Protein AF-A0A1J5K7A7-F1 (afdb_monomer)

Foldseek 3Di:
DDDDDDDDPPVVPPDPPQVFWKWWAAKAKAAEDEDCVPPPPDALVQKWKKKKKFDPDDQDQAWAKDDPNDGDDDCNVGMDIDTWDADRRRMTMDHIRGITTDRDDDMWIWMKIWRPPCDDPVRDTFIDIGTADITPDDPVSSVVSSVCRNYPYDYRPD

Secondary structure (DSSP, 8-state):
---SS-SSSSSSSSS-----EEEEE--EEEEEEEE-TT-TT--GGG-EEEEEEEE-S---S----EETTEE----TTSEEEEEEPBPTTSEEEEPPEEEEEESSS-EEEEEEEEEEEEE-TTSPEEEEEEEE--BS--HHHHHHHHHHHHEEEEETT-

Radius of gyration: 21.25 Å; Cα contacts (8 Å, |Δi|>4): 308; chains: 1; bounding box: 40×32×81 Å

Mean predicted aligned error: 12.02 Å

Sequence (158 aa):
MKKLITVTLILLSTNSFALLSQASFPETTGQINLITEGREGLEIDNLRMTYLVSCIGHKTASLSGYDHGMTLTNCADDNVEYDIGIRENGEFDLPSIKEFSLEGAEFRCYLSVEAPGFRNSRGFDIAEYITIPCDGATREEIDTALDDLENLEIDFSK

Structure (mmCIF, N/CA/C/O backbone):
data_AF-A0A1J5K7A7-F1
#
_entry.id   AF-A0A1J5K7A7-F1
#
loop_
_atom_site.group_PDB
_atom_site.id
_atom_site.type_symbol
_atom_site.label_atom_id
_atom_site.label_alt_id
_atom_site.label_comp_id
_atom_site.label_asym_id
_atom_site.label_entity_id
_atom_site.label_seq_id
_atom_site.pdbx_PDB_ins_code
_atom_site.Cartn_x
_atom_site.Cartn_y
_atom_site.Cartn_z
_atom_site.occupancy
_atom_site.B_iso_or_equiv
_atom_site.auth_seq_id
_atom_site.auth_comp_id
_atom_site.auth_asym_id
_atom_site.auth_atom_id
_atom_site.pdbx_PDB_model_num
ATOM 1 N N . MET A 1 1 ? 22.753 -12.965 -63.242 1.00 37.38 1 MET A N 1
ATOM 2 C CA . MET A 1 1 ? 23.370 -12.694 -61.921 1.00 37.38 1 MET A CA 1
ATOM 3 C C . MET A 1 1 ? 23.030 -11.257 -61.565 1.00 37.38 1 MET A C 1
ATOM 5 O O . MET A 1 1 ? 23.399 -10.378 -62.319 1.00 37.38 1 MET A O 1
ATOM 9 N N . LYS A 1 2 ? 22.021 -11.065 -60.710 1.00 43.94 2 LYS A N 1
ATOM 10 C CA . LYS A 1 2 ? 22.137 -10.735 -59.275 1.00 43.94 2 LYS A CA 1
ATOM 11 C C . LYS A 1 2 ? 22.538 -9.272 -59.041 1.00 43.94 2 LYS A C 1
ATOM 13 O O . LYS A 1 2 ? 23.540 -8.827 -59.579 1.00 43.94 2 LYS A O 1
ATOM 18 N N . LYS A 1 3 ? 21.819 -8.660 -58.091 1.00 44.25 3 LYS A N 1
ATOM 19 C CA . LYS A 1 3 ? 22.080 -7.393 -57.387 1.00 44.25 3 LYS A CA 1
ATOM 20 C C . LYS A 1 3 ? 21.478 -6.147 -58.030 1.00 44.25 3 LYS A C 1
ATOM 22 O O . LYS A 1 3 ? 22.203 -5.412 -58.677 1.00 44.25 3 LYS A O 1
ATOM 27 N N . LEU A 1 4 ? 20.192 -5.880 -57.781 1.00 45.47 4 LEU A N 1
ATOM 28 C CA . LEU A 1 4 ? 19.701 -4.494 -57.671 1.00 45.47 4 LEU A CA 1
ATOM 29 C C . LEU A 1 4 ? 18.266 -4.390 -57.124 1.00 45.47 4 LEU A C 1
ATOM 31 O O . LEU A 1 4 ? 17.466 -3.634 -57.642 1.00 45.47 4 LEU A O 1
ATOM 35 N N . ILE A 1 5 ? 17.918 -5.134 -56.069 1.00 53.56 5 ILE A N 1
ATOM 36 C CA . ILE A 1 5 ? 16.719 -4.826 -55.263 1.00 53.56 5 ILE A CA 1
ATOM 37 C C . ILE A 1 5 ? 17.004 -5.228 -53.816 1.00 53.56 5 ILE A C 1
ATOM 39 O O . ILE A 1 5 ? 16.540 -6.265 -53.351 1.00 53.56 5 ILE A O 1
ATOM 43 N N . THR A 1 6 ? 17.868 -4.495 -53.112 1.00 48.72 6 THR A N 1
ATOM 44 C CA . THR A 1 6 ? 18.036 -4.714 -51.660 1.00 48.72 6 THR A CA 1
ATOM 45 C C . THR A 1 6 ? 18.633 -3.505 -50.943 1.00 48.72 6 THR A C 1
ATOM 47 O O . THR A 1 6 ? 19.546 -3.652 -50.145 1.00 48.72 6 THR A O 1
ATOM 50 N N . VAL A 1 7 ? 18.172 -2.285 -51.226 1.00 49.66 7 VAL A N 1
ATOM 51 C CA . VAL A 1 7 ? 18.552 -1.122 -50.398 1.00 49.66 7 VAL A CA 1
ATOM 52 C C . VAL A 1 7 ? 17.372 -0.160 -50.271 1.00 49.66 7 VAL A C 1
ATOM 54 O O . VAL A 1 7 ? 17.447 1.001 -50.653 1.00 49.66 7 VAL A O 1
ATOM 57 N N . THR A 1 8 ? 16.222 -0.649 -49.809 1.00 46.19 8 THR A N 1
ATOM 58 C CA . THR A 1 8 ? 15.107 0.235 -49.403 1.00 46.19 8 THR A CA 1
ATOM 59 C C . THR A 1 8 ? 14.198 -0.447 -48.378 1.00 46.19 8 THR A C 1
ATOM 61 O O . THR A 1 8 ? 12.981 -0.390 -48.470 1.00 46.19 8 THR A O 1
ATOM 64 N N . LEU A 1 9 ? 14.792 -1.168 -47.421 1.00 40.81 9 LEU A N 1
ATOM 65 C CA . LEU A 1 9 ? 14.039 -1.870 -46.370 1.00 40.81 9 LEU A CA 1
ATOM 66 C C . LEU A 1 9 ? 14.813 -1.976 -45.044 1.00 40.81 9 LEU A C 1
ATOM 68 O O . LEU A 1 9 ? 14.582 -2.887 -44.264 1.00 40.81 9 LEU A O 1
ATOM 72 N N . ILE A 1 10 ? 15.750 -1.053 -44.794 1.00 47.00 10 ILE A N 1
ATOM 73 C CA . ILE A 1 10 ? 16.525 -0.993 -43.532 1.00 47.00 10 ILE A CA 1
ATOM 74 C C . ILE A 1 10 ? 16.265 0.320 -42.763 1.00 47.00 10 ILE A C 1
ATOM 76 O O . ILE A 1 10 ? 16.753 0.508 -41.660 1.00 47.00 10 ILE A O 1
ATOM 80 N N . LEU A 1 11 ? 15.427 1.220 -43.287 1.00 38.78 11 LEU A N 1
ATOM 81 C CA . LEU A 1 11 ? 15.104 2.499 -42.631 1.00 38.78 11 LEU A CA 1
ATOM 82 C C . LEU A 1 11 ? 13.698 2.554 -42.013 1.00 38.78 11 LEU A C 1
ATOM 84 O O . LEU A 1 11 ? 13.244 3.624 -41.631 1.00 38.78 11 LEU A O 1
ATOM 88 N N . LEU A 1 12 ? 13.022 1.408 -41.880 1.00 39.09 12 LEU A N 1
ATOM 89 C CA . LEU A 1 12 ? 11.760 1.292 -41.131 1.00 39.09 12 LEU A CA 1
ATOM 90 C C . LEU A 1 12 ? 11.912 0.571 -39.782 1.00 39.09 12 LEU A C 1
ATOM 92 O O . LEU A 1 12 ? 10.934 0.442 -39.059 1.00 39.09 12 LEU A O 1
ATOM 96 N N . SER A 1 13 ? 13.115 0.117 -39.418 1.00 38.66 13 SER A N 1
ATOM 97 C CA . SER A 1 13 ? 13.352 -0.608 -38.159 1.00 38.66 13 SER A CA 1
ATOM 98 C C . SER A 1 13 ? 14.027 0.230 -37.071 1.00 38.66 13 SER A C 1
ATOM 100 O O . SER A 1 13 ? 14.386 -0.298 -36.025 1.00 38.66 13 SER A O 1
ATOM 102 N N . THR A 1 14 ? 14.229 1.525 -37.295 1.00 41.72 14 THR A N 1
ATOM 103 C CA . THR A 1 14 ? 14.852 2.422 -36.318 1.00 41.72 14 THR A CA 1
ATOM 104 C C . THR A 1 14 ? 13.863 3.522 -35.980 1.00 41.72 14 THR A C 1
ATOM 106 O O . THR A 1 14 ? 13.716 4.436 -36.786 1.00 41.72 14 THR A O 1
ATOM 109 N N . ASN A 1 15 ? 13.144 3.367 -34.860 1.00 38.28 15 ASN A N 1
ATOM 110 C CA . ASN A 1 15 ? 12.631 4.429 -33.963 1.00 38.28 15 ASN A CA 1
ATOM 111 C C . ASN A 1 15 ? 11.443 3.992 -33.080 1.00 38.28 15 ASN A C 1
ATOM 113 O O . ASN A 1 15 ? 10.919 4.817 -32.343 1.00 38.28 15 ASN A O 1
ATOM 117 N N . SER A 1 16 ? 11.040 2.718 -33.082 1.00 35.78 16 SER A N 1
ATOM 118 C CA . SER A 1 16 ? 9.999 2.222 -32.158 1.00 35.78 16 SER A CA 1
ATOM 119 C C . SER A 1 16 ? 10.558 1.454 -30.958 1.00 35.78 16 SER A C 1
ATOM 121 O O . SER A 1 16 ? 9.853 0.650 -30.365 1.00 35.78 16 SER A O 1
ATOM 123 N N . PHE A 1 17 ? 11.810 1.708 -30.569 1.00 42.19 17 PHE A N 1
ATOM 124 C CA . PHE A 1 17 ? 12.224 1.457 -29.189 1.00 42.19 17 PHE A CA 1
ATOM 125 C C . PHE A 1 17 ? 11.765 2.659 -28.362 1.00 42.19 17 P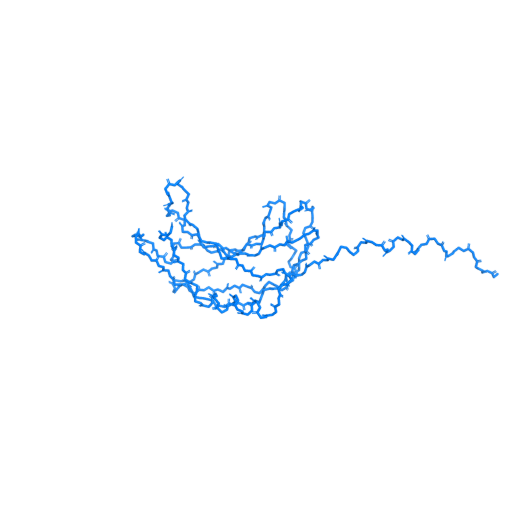HE A C 1
ATOM 127 O O . PHE A 1 17 ? 12.571 3.506 -27.981 1.00 42.19 17 PHE A O 1
ATOM 134 N N . ALA A 1 18 ? 10.455 2.764 -28.123 1.00 41.06 18 ALA A N 1
ATOM 135 C CA . ALA A 1 18 ? 10.029 3.374 -26.875 1.00 41.06 18 ALA A CA 1
ATOM 136 C C . ALA A 1 18 ? 10.734 2.549 -25.792 1.00 41.06 18 ALA A C 1
ATOM 138 O O . ALA A 1 18 ? 10.560 1.330 -25.752 1.00 41.06 18 ALA A O 1
ATOM 139 N N . LEU A 1 19 ? 11.651 3.162 -25.038 1.00 44.88 19 LEU A N 1
ATOM 140 C CA . LEU A 1 19 ? 12.272 2.503 -23.895 1.00 44.88 19 LEU A CA 1
ATOM 141 C C . LEU A 1 19 ? 11.139 2.173 -22.933 1.00 44.88 19 LEU A C 1
ATOM 143 O O . LEU A 1 19 ? 10.628 3.039 -22.232 1.00 44.88 19 LEU A O 1
ATOM 147 N N . LEU A 1 20 ? 10.699 0.928 -22.999 1.00 50.56 20 LEU A N 1
ATOM 148 C CA . LEU A 1 20 ? 9.772 0.346 -22.061 1.00 50.56 20 LEU A CA 1
ATOM 149 C C . LEU A 1 20 ? 10.461 0.386 -20.701 1.00 50.56 20 LEU A C 1
ATOM 151 O O . LEU A 1 20 ? 11.470 -0.295 -20.514 1.00 50.56 20 LEU A O 1
ATOM 155 N N . SER A 1 21 ? 9.961 1.221 -19.791 1.00 52.66 21 SER A N 1
ATOM 156 C CA . SER A 1 21 ? 10.412 1.146 -18.409 1.00 52.66 21 SER A CA 1
ATOM 157 C C . SER A 1 21 ? 9.751 -0.056 -17.746 1.00 52.66 21 SER A C 1
ATOM 159 O O . SER A 1 21 ? 8.588 -0.371 -18.026 1.00 52.66 21 SER A O 1
ATOM 161 N N . GLN A 1 22 ? 10.534 -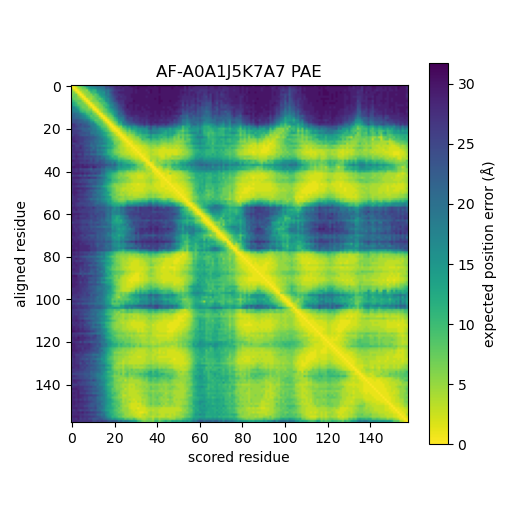0.759 -16.939 1.00 57.31 22 GLN A N 1
ATOM 162 C CA . GLN A 1 22 ? 10.135 -1.968 -16.243 1.00 57.31 22 GLN A CA 1
ATOM 163 C C . GLN A 1 22 ? 10.047 -1.656 -14.759 1.00 57.31 22 GLN A C 1
ATOM 165 O O . GLN A 1 22 ? 10.998 -1.138 -14.176 1.00 57.31 22 GLN A O 1
ATOM 170 N N . ALA A 1 23 ? 8.930 -2.033 -14.156 1.00 59.16 23 ALA A N 1
ATOM 171 C CA . ALA A 1 23 ? 8.820 -2.068 -12.712 1.00 59.16 23 ALA A CA 1
ATOM 172 C C . ALA A 1 23 ? 9.020 -3.472 -12.179 1.00 59.16 23 ALA A C 1
ATOM 174 O O . ALA A 1 23 ? 8.529 -4.436 -12.774 1.00 59.16 23 ALA A O 1
ATOM 175 N N . SER A 1 24 ? 9.643 -3.556 -11.011 1.00 63.31 24 SER A N 1
ATOM 176 C CA . SER A 1 24 ? 9.660 -4.774 -10.217 1.00 63.31 24 SER A CA 1
ATOM 177 C C . SER A 1 24 ? 9.466 -4.434 -8.750 1.00 63.31 24 SER A C 1
ATOM 179 O O . SER A 1 24 ? 10.185 -3.587 -8.220 1.00 63.31 24 SER A O 1
ATOM 181 N N . PHE A 1 25 ? 8.553 -5.135 -8.091 1.00 68.44 25 PHE A N 1
ATOM 182 C CA . PHE A 1 25 ? 8.407 -5.109 -6.645 1.00 68.44 25 PHE A CA 1
ATOM 183 C C . PHE A 1 25 ? 8.412 -6.554 -6.130 1.00 68.44 25 PHE A C 1
ATOM 185 O O . PHE A 1 25 ? 7.626 -7.380 -6.609 1.00 68.44 25 PHE A O 1
ATOM 192 N N . PRO A 1 26 ? 9.349 -6.937 -5.249 1.00 68.62 26 PRO A N 1
ATOM 193 C CA . PRO A 1 26 ? 9.377 -8.290 -4.715 1.00 68.62 26 PRO A CA 1
ATOM 194 C C . PRO A 1 26 ? 8.184 -8.526 -3.784 1.00 68.62 26 PRO A C 1
ATOM 196 O O . PRO A 1 26 ? 7.543 -7.593 -3.313 1.00 68.62 26 PRO A O 1
ATOM 199 N N . GLU A 1 27 ? 7.895 -9.800 -3.542 1.00 76.06 27 GLU A N 1
ATOM 200 C CA . GLU A 1 27 ? 6.951 -10.185 -2.496 1.00 76.06 27 GLU A CA 1
ATOM 201 C C . GLU A 1 27 ? 7.495 -9.750 -1.134 1.00 76.06 27 GLU A C 1
ATOM 203 O O . GLU A 1 27 ? 8.700 -9.864 -0.885 1.00 76.06 27 GLU A O 1
ATOM 208 N N . THR A 1 28 ? 6.613 -9.260 -0.268 1.00 83.62 28 THR A N 1
ATOM 209 C CA . THR A 1 28 ? 6.951 -8.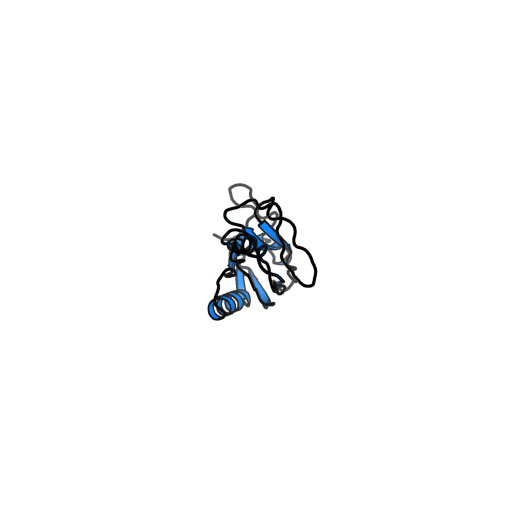955 1.122 1.00 83.62 28 THR A CA 1
ATOM 210 C C . THR A 1 28 ? 5.772 -9.225 2.037 1.00 83.62 28 THR A C 1
ATOM 212 O O . THR A 1 28 ? 4.620 -9.079 1.631 1.00 83.62 28 THR A O 1
ATOM 215 N N . THR A 1 29 ? 6.077 -9.610 3.268 1.00 87.62 29 THR A N 1
ATOM 216 C CA . THR A 1 29 ? 5.102 -9.738 4.345 1.00 87.62 29 THR A CA 1
ATOM 217 C C . THR A 1 29 ? 5.355 -8.599 5.314 1.00 87.62 29 THR A C 1
ATOM 219 O O . THR A 1 29 ? 6.476 -8.428 5.792 1.00 87.62 29 THR A O 1
ATOM 222 N N . GLY A 1 30 ? 4.316 -7.823 5.591 1.00 89.50 30 GLY A N 1
ATOM 223 C CA . GLY A 1 30 ? 4.388 -6.681 6.488 1.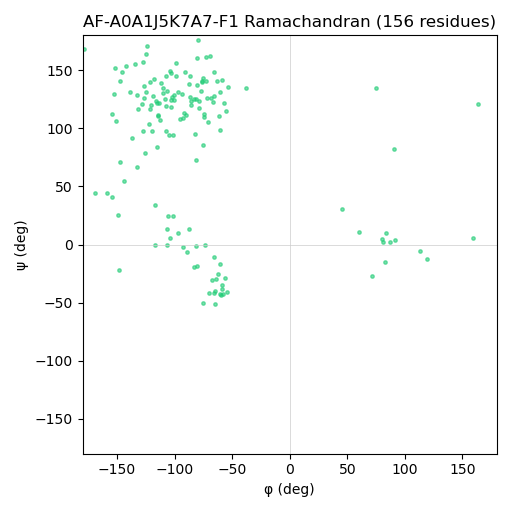00 89.50 30 GLY A CA 1
ATOM 224 C C . GLY A 1 30 ? 3.387 -6.771 7.626 1.00 89.50 30 GLY A C 1
ATOM 225 O O . GLY A 1 30 ? 2.492 -7.621 7.643 1.00 89.50 30 GLY A O 1
ATOM 226 N N . GLN A 1 31 ? 3.544 -5.862 8.579 1.00 92.62 31 GLN A N 1
ATOM 227 C CA . GLN A 1 31 ? 2.680 -5.722 9.740 1.00 92.62 31 GLN A CA 1
ATOM 228 C C . GLN A 1 31 ? 2.176 -4.283 9.836 1.00 92.62 31 GLN A C 1
ATOM 230 O O . GLN A 1 31 ? 2.969 -3.346 9.877 1.00 92.62 31 GLN A O 1
ATOM 235 N N . ILE A 1 32 ? 0.857 -4.105 9.918 1.00 91.44 32 ILE A N 1
ATOM 236 C CA . ILE A 1 32 ? 0.246 -2.806 10.207 1.00 91.44 32 ILE A CA 1
ATOM 237 C C . ILE A 1 32 ? 0.273 -2.569 11.716 1.00 91.44 32 ILE A C 1
ATOM 239 O O . ILE A 1 32 ? -0.268 -3.358 12.495 1.00 91.44 32 ILE A O 1
ATOM 243 N N . ASN A 1 33 ? 0.848 -1.440 12.110 1.00 89.88 33 ASN A N 1
ATOM 244 C CA . ASN A 1 33 ? 0.782 -0.890 13.455 1.00 89.88 33 ASN A CA 1
ATOM 245 C C . ASN A 1 33 ? -0.138 0.333 13.424 1.00 89.88 33 ASN A C 1
ATOM 247 O O . ASN A 1 33 ? 0.255 1.428 13.025 1.00 89.88 33 ASN A O 1
ATOM 251 N N . LEU A 1 34 ? -1.399 0.129 13.801 1.00 86.25 34 LEU A N 1
ATOM 252 C CA . LEU A 1 34 ? -2.417 1.171 13.740 1.00 86.25 34 LEU A CA 1
ATOM 253 C C . LEU A 1 34 ? -2.365 2.081 14.973 1.00 86.25 34 LEU A C 1
ATOM 255 O O . LEU A 1 34 ? -2.506 1.619 16.106 1.00 86.25 34 LEU A O 1
ATOM 259 N N . ILE A 1 35 ? -2.245 3.386 14.744 1.00 83.62 35 ILE A N 1
ATOM 260 C CA . ILE A 1 35 ? -2.319 4.415 15.780 1.00 83.62 35 ILE A CA 1
ATOM 261 C C . ILE A 1 35 ? -3.760 4.939 15.831 1.00 83.62 35 ILE A C 1
ATOM 263 O O . ILE A 1 35 ? -4.232 5.638 14.936 1.00 83.62 35 ILE A O 1
ATOM 267 N N . THR A 1 36 ? -4.486 4.582 16.894 1.00 71.25 36 THR A N 1
ATOM 268 C CA . THR A 1 36 ? -5.928 4.864 17.045 1.00 71.25 36 THR A CA 1
ATOM 269 C C . THR A 1 36 ? -6.232 6.119 17.869 1.00 71.25 36 THR A C 1
ATOM 271 O O . THR A 1 36 ? -7.383 6.346 18.261 1.00 71.25 36 THR A O 1
ATOM 274 N N . GLU A 1 37 ? -5.227 6.936 18.198 1.00 75.94 37 GLU A N 1
ATOM 275 C CA . GLU A 1 37 ? -5.430 8.129 19.023 1.00 75.94 37 GLU A CA 1
ATOM 276 C C . GLU A 1 37 ? -6.473 9.067 18.385 1.00 75.94 37 GLU A C 1
ATOM 278 O O . GLU A 1 37 ? -6.352 9.508 17.245 1.00 75.94 37 GLU A O 1
ATOM 283 N N . GLY A 1 38 ? -7.551 9.353 19.124 1.00 67.94 38 GLY A N 1
ATOM 284 C CA . GLY A 1 38 ? -8.635 10.226 18.662 1.00 67.94 38 GLY A CA 1
ATOM 285 C C . GLY A 1 38 ? -9.663 9.582 17.718 1.00 67.94 38 GLY A C 1
ATOM 286 O O . GLY A 1 38 ? -10.565 10.283 17.255 1.00 67.94 38 GLY A O 1
ATOM 287 N N . ARG A 1 39 ? -9.583 8.269 17.454 1.00 77.06 39 ARG A N 1
ATOM 288 C CA . ARG A 1 39 ? -10.522 7.527 16.591 1.00 77.06 39 ARG A CA 1
ATOM 289 C C . ARG A 1 39 ? -11.105 6.317 17.331 1.00 77.06 39 ARG A C 1
ATOM 291 O O . ARG A 1 39 ? -10.670 5.186 17.151 1.00 77.06 39 ARG A O 1
ATOM 298 N N . GLU A 1 40 ? -12.093 6.565 18.192 1.00 80.44 40 GLU A N 1
ATOM 299 C CA . GLU A 1 40 ? -12.768 5.504 18.954 1.00 80.44 40 GLU A CA 1
ATOM 300 C C . GLU A 1 40 ? -13.455 4.493 18.018 1.00 80.44 40 GLU A C 1
ATOM 302 O O . GLU A 1 40 ? -14.179 4.879 17.099 1.00 80.44 40 GLU A O 1
ATOM 307 N N . GLY A 1 41 ? -13.221 3.200 18.263 1.00 84.56 41 GLY A N 1
ATOM 308 C CA . GLY A 1 41 ? -13.809 2.096 17.501 1.00 84.56 41 GLY A CA 1
ATOM 309 C C . GLY A 1 41 ? -13.120 1.765 16.176 1.00 84.56 41 GLY A C 1
ATOM 310 O O . GLY A 1 41 ? -13.615 0.888 15.479 1.00 84.56 41 GLY A O 1
ATOM 311 N N . LEU A 1 42 ? -12.021 2.444 15.822 1.00 88.69 42 LEU A N 1
ATOM 312 C CA . LEU A 1 42 ? -11.210 2.081 14.662 1.00 88.69 42 LEU A CA 1
ATOM 313 C C . LEU A 1 42 ? -10.302 0.894 15.006 1.00 88.69 42 LEU A C 1
ATOM 315 O O . LEU A 1 42 ? -9.429 1.000 15.867 1.00 88.69 42 LEU A O 1
ATOM 319 N N . GLU A 1 43 ? -10.502 -0.213 14.305 1.00 90.88 43 GLU A N 1
ATOM 320 C CA . GLU A 1 43 ? -9.768 -1.467 14.459 1.00 90.88 43 GLU A CA 1
ATOM 321 C C . GLU A 1 43 ? -9.155 -1.903 13.118 1.00 90.88 43 GLU A C 1
ATOM 323 O O . GLU A 1 43 ? -9.549 -1.424 12.051 1.00 90.88 43 GLU A O 1
ATOM 328 N N . ILE A 1 44 ? -8.196 -2.833 13.163 1.00 89.62 44 ILE A N 1
ATOM 329 C CA . ILE A 1 44 ? -7.529 -3.384 11.970 1.00 89.62 44 ILE A CA 1
ATOM 330 C C . ILE A 1 44 ? -8.540 -3.952 10.966 1.00 89.62 44 ILE A C 1
ATOM 332 O O . ILE A 1 44 ? -8.42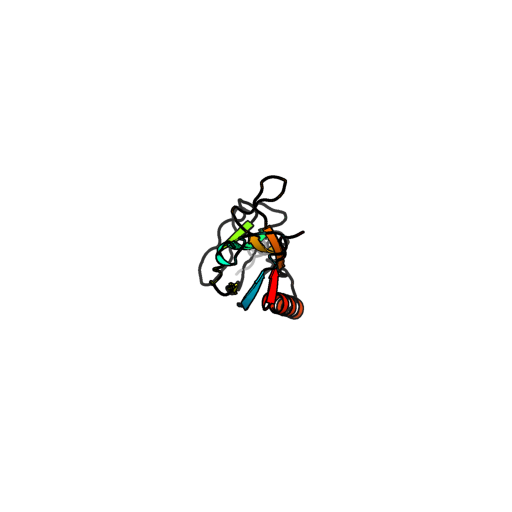7 -3.691 9.772 1.00 89.62 44 ILE A O 1
ATOM 336 N N . ASP A 1 45 ? -9.575 -4.644 11.446 1.00 90.25 45 ASP A N 1
ATOM 337 C CA . ASP A 1 45 ? -10.623 -5.247 10.609 1.00 90.25 45 ASP A CA 1
ATOM 338 C C . ASP A 1 45 ? -11.480 -4.211 9.860 1.00 90.25 45 ASP A C 1
ATOM 340 O O . ASP A 1 45 ? -12.290 -4.557 8.998 1.00 90.25 45 ASP A O 1
ATOM 344 N N . ASN A 1 46 ? -11.343 -2.924 10.194 1.00 91.69 46 ASN A N 1
ATOM 345 C CA . ASN A 1 46 ? -11.999 -1.841 9.471 1.00 91.69 46 ASN A CA 1
ATOM 346 C C . ASN A 1 46 ? -11.157 -1.306 8.314 1.00 91.69 46 ASN A C 1
ATOM 348 O O . ASN A 1 46 ? -11.640 -0.441 7.587 1.00 91.69 46 ASN A O 1
ATOM 352 N N . LEU A 1 47 ? -9.914 -1.762 8.159 1.00 93.19 47 LEU A N 1
ATOM 353 C CA . LEU A 1 47 ? -9.009 -1.256 7.142 1.00 93.19 47 LEU A CA 1
ATOM 354 C C . LEU A 1 47 ? -9.192 -1.997 5.818 1.00 93.19 47 LEU A C 1
ATOM 356 O O . LEU A 1 47 ? -9.419 -3.206 5.767 1.00 93.19 47 LEU A O 1
ATOM 360 N N . ARG A 1 48 ? -9.038 -1.258 4.723 1.00 93.19 48 ARG A N 1
ATOM 361 C CA . ARG A 1 48 ? -8.858 -1.799 3.379 1.00 93.19 48 ARG A CA 1
ATOM 362 C C . ARG A 1 48 ? -7.513 -1.328 2.858 1.00 93.19 48 ARG A C 1
ATOM 364 O O . ARG A 1 48 ? -7.247 -0.131 2.861 1.00 93.19 48 ARG A O 1
ATOM 371 N N . MET A 1 49 ? -6.689 -2.261 2.395 1.00 91.88 49 MET A N 1
ATOM 372 C CA . MET A 1 49 ? -5.411 -1.939 1.776 1.00 91.88 49 MET A CA 1
ATOM 373 C C . MET A 1 49 ? -5.461 -2.244 0.283 1.00 91.88 49 MET A C 1
ATOM 375 O O . MET A 1 49 ? -5.908 -3.314 -0.125 1.00 91.88 49 MET A O 1
ATOM 379 N N . THR A 1 50 ? -4.966 -1.308 -0.518 1.00 88.38 50 THR A N 1
ATOM 380 C CA . THR A 1 50 ? -4.892 -1.436 -1.973 1.00 88.38 50 THR A CA 1
ATOM 381 C C . THR A 1 50 ? -3.506 -1.026 -2.445 1.00 88.38 50 THR A C 1
ATOM 383 O O . THR A 1 50 ? -3.030 0.061 -2.119 1.00 88.38 50 THR A O 1
ATOM 386 N N . TYR A 1 51 ? -2.861 -1.868 -3.245 1.00 83.56 51 TYR A N 1
ATOM 387 C CA . TYR A 1 51 ? -1.669 -1.490 -3.992 1.00 83.56 51 TYR A CA 1
ATOM 388 C C . TYR A 1 51 ? -2.072 -0.867 -5.328 1.00 83.56 51 TYR A C 1
ATOM 390 O O . TYR A 1 51 ? -2.844 -1.446 -6.092 1.00 83.56 51 TYR A O 1
ATOM 398 N N . LEU A 1 52 ? -1.552 0.323 -5.602 1.00 79.75 52 LEU A N 1
ATOM 399 C CA . LEU A 1 52 ? -1.957 1.176 -6.708 1.00 79.75 52 LEU A CA 1
ATOM 400 C C . LEU A 1 52 ? -0.738 1.532 -7.560 1.00 79.75 52 LEU A C 1
ATOM 402 O O . LEU A 1 52 ? 0.283 1.979 -7.042 1.00 79.75 52 LEU A O 1
ATOM 406 N N . VAL A 1 53 ? -0.860 1.367 -8.875 1.00 77.12 53 VAL A N 1
ATOM 407 C CA . VAL A 1 53 ? 0.128 1.811 -9.868 1.00 77.12 53 VAL A CA 1
ATOM 408 C C . VAL A 1 53 ? -0.508 2.901 -10.716 1.00 77.12 53 VAL A C 1
ATOM 410 O O . VAL A 1 53 ? -1.410 2.614 -11.499 1.00 77.12 53 VAL A O 1
ATOM 413 N N . SER A 1 54 ? -0.044 4.141 -10.575 1.00 73.69 54 SER A N 1
ATOM 414 C CA . SER A 1 54 ? -0.532 5.284 -11.350 1.00 73.69 54 SER A CA 1
ATOM 415 C C . SER A 1 54 ? 0.356 5.579 -12.551 1.00 73.69 54 SER A C 1
ATOM 417 O O . SER A 1 54 ? 1.580 5.699 -12.426 1.00 73.69 54 SER A O 1
ATOM 419 N N . CYS A 1 55 ? -0.282 5.730 -13.710 1.00 68.31 55 CYS A N 1
ATOM 420 C CA . CYS A 1 55 ? 0.338 6.098 -14.977 1.00 68.31 55 CYS A CA 1
ATOM 421 C C . CYS A 1 55 ? 0.340 7.633 -15.132 1.00 68.31 55 CYS A C 1
ATOM 423 O O . CYS A 1 55 ? -0.715 8.233 -15.349 1.00 68.31 55 CYS A O 1
ATOM 425 N N . ILE A 1 56 ? 1.502 8.299 -15.096 1.00 59.53 56 ILE A N 1
ATOM 426 C CA . ILE A 1 56 ? 1.564 9.751 -15.329 1.00 59.53 56 ILE A CA 1
ATOM 427 C C . ILE A 1 56 ? 1.819 10.019 -16.813 1.00 59.53 56 ILE A C 1
ATOM 429 O O . ILE A 1 56 ? 2.909 9.793 -17.317 1.00 59.53 56 ILE A O 1
ATOM 433 N N . GLY A 1 57 ? 0.843 10.597 -17.518 1.00 48.94 57 GLY A N 1
ATOM 434 C CA . GLY A 1 57 ? 1.135 11.386 -18.722 1.00 48.94 57 GLY A CA 1
ATOM 435 C C . GLY A 1 57 ? 0.666 10.867 -20.082 1.00 48.94 57 GLY A C 1
ATOM 436 O O . GLY A 1 57 ? 0.754 11.642 -21.026 1.00 48.94 57 GLY A O 1
ATOM 437 N N . HIS A 1 58 ? 0.089 9.672 -20.240 1.00 44.59 58 HIS A N 1
ATOM 438 C CA . HIS A 1 58 ? -0.535 9.285 -21.518 1.00 44.59 58 HIS A CA 1
ATOM 439 C C . HIS A 1 58 ? -1.668 8.260 -21.349 1.00 44.59 58 HIS A C 1
ATOM 441 O O . HIS A 1 58 ? -1.476 7.194 -20.779 1.00 44.59 58 HIS A O 1
ATOM 447 N N . LYS A 1 59 ? -2.838 8.547 -21.943 1.00 47.38 59 LYS A N 1
ATOM 448 C CA . LYS A 1 59 ? -3.894 7.553 -22.198 1.00 47.38 59 LYS A CA 1
ATOM 449 C C . LYS A 1 59 ? -3.467 6.677 -23.373 1.00 47.38 59 LYS A C 1
ATOM 451 O O . LYS A 1 59 ? -3.781 7.000 -24.520 1.00 47.38 59 LYS A O 1
ATOM 456 N N . THR A 1 60 ? -2.706 5.618 -23.130 1.00 43.41 60 THR A N 1
ATOM 457 C CA . THR A 1 60 ? -2.426 4.625 -24.174 1.00 43.41 60 THR A CA 1
ATOM 458 C C . THR A 1 60 ? -3.531 3.571 -24.178 1.00 43.41 60 THR A C 1
ATOM 460 O O . THR A 1 60 ? -4.038 3.158 -23.138 1.00 43.41 60 THR A O 1
ATOM 463 N N . ALA A 1 61 ? -3.971 3.168 -25.373 1.00 43.22 61 ALA A N 1
ATOM 464 C CA . ALA A 1 61 ? -5.087 2.233 -25.549 1.00 43.22 61 ALA A CA 1
ATOM 465 C C . ALA A 1 61 ? -4.729 0.776 -25.184 1.00 43.22 61 ALA A C 1
ATOM 467 O O . ALA A 1 61 ? -5.573 -0.111 -25.293 1.00 43.22 61 ALA A O 1
ATOM 468 N N . SER A 1 62 ? -3.486 0.518 -24.777 1.00 41.34 62 SER A N 1
ATOM 469 C CA . SER A 1 62 ? -2.982 -0.816 -24.474 1.00 41.34 62 SER A CA 1
ATOM 470 C C . SER A 1 62 ? -1.891 -0.7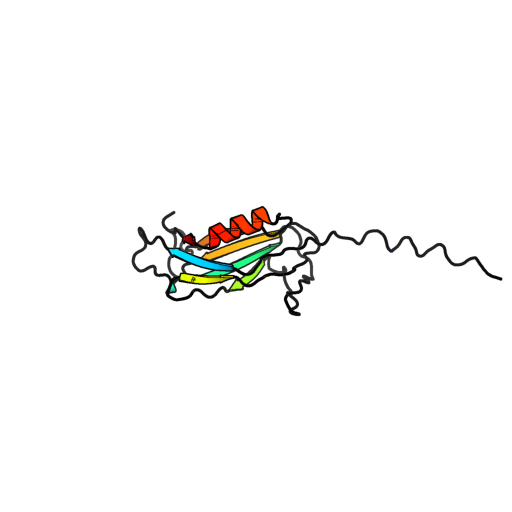41 -23.413 1.00 41.34 62 SER A C 1
ATOM 472 O O . SER A 1 62 ? -0.762 -0.353 -23.699 1.00 41.34 62 SER A O 1
ATOM 474 N N . LEU A 1 63 ? -2.235 -1.155 -22.196 1.00 43.81 63 LEU A N 1
ATOM 475 C CA . LEU A 1 63 ? -1.257 -1.680 -21.253 1.00 43.81 63 LEU A CA 1
ATOM 476 C C . LEU A 1 63 ? -0.975 -3.137 -21.613 1.00 43.81 63 LEU A C 1
ATOM 478 O O . LEU A 1 63 ? -1.903 -3.902 -21.886 1.00 43.81 63 LEU A O 1
ATOM 482 N N . SER A 1 64 ? 0.292 -3.529 -21.579 1.00 45.25 64 SER A N 1
ATOM 483 C CA . SER A 1 64 ? 0.680 -4.934 -21.614 1.00 45.25 64 SER A CA 1
ATOM 484 C C . SER A 1 64 ? 1.792 -5.162 -20.597 1.00 45.25 64 SER A C 1
ATOM 486 O O . SER A 1 64 ? 2.969 -4.977 -20.895 1.00 45.25 64 SER A O 1
ATOM 488 N N . GLY A 1 65 ? 1.401 -5.531 -19.379 1.00 42.94 65 GLY A N 1
ATOM 489 C CA . GLY A 1 65 ? 2.291 -6.122 -18.379 1.00 42.94 65 GLY A CA 1
ATOM 490 C C . GLY A 1 65 ? 2.141 -7.642 -18.362 1.00 42.94 65 GLY A C 1
ATOM 491 O O . GLY A 1 65 ? 1.099 -8.161 -18.776 1.00 42.94 65 GLY A O 1
ATOM 492 N N . TYR A 1 66 ? 3.173 -8.344 -17.896 1.00 44.09 66 TYR A N 1
ATOM 493 C CA . TYR A 1 66 ? 3.161 -9.795 -17.748 1.00 44.09 66 TYR A CA 1
ATOM 494 C C . TYR A 1 66 ? 3.445 -10.145 -16.290 1.00 44.09 66 TYR A C 1
ATOM 496 O O . TYR A 1 66 ? 4.591 -10.147 -15.856 1.00 44.09 66 TYR A O 1
ATOM 504 N N . ASP A 1 67 ? 2.402 -10.523 -15.557 1.00 44.47 67 ASP A N 1
ATOM 505 C CA . ASP A 1 67 ? 2.560 -11.241 -14.295 1.00 44.47 67 ASP A CA 1
ATOM 506 C C . ASP A 1 67 ? 1.984 -12.651 -14.461 1.00 44.47 67 ASP A C 1
ATOM 508 O O . ASP A 1 67 ? 0.793 -12.815 -14.717 1.00 44.47 67 ASP A O 1
ATOM 512 N N . HIS A 1 68 ? 2.847 -13.672 -14.453 1.00 39.44 68 HIS A N 1
ATOM 513 C CA . HIS A 1 68 ? 2.482 -15.094 -14.586 1.00 39.44 68 HIS A CA 1
ATOM 514 C C . HIS A 1 68 ? 1.452 -15.432 -15.698 1.00 39.44 68 HIS A C 1
ATOM 516 O O . HIS A 1 68 ? 0.706 -16.405 -15.595 1.00 39.44 68 HIS A O 1
ATOM 522 N N . GLY A 1 69 ? 1.428 -14.668 -16.799 1.00 38.31 69 GLY A N 1
ATOM 523 C CA . GLY A 1 69 ? 0.528 -14.888 -17.941 1.00 38.31 69 GLY A CA 1
ATOM 524 C C . GLY A 1 69 ? -0.811 -14.140 -17.888 1.00 38.31 69 GLY A C 1
ATOM 525 O O . GLY A 1 69 ? -1.625 -14.315 -18.794 1.00 38.31 69 GLY A O 1
ATOM 526 N N . MET A 1 70 ? -1.042 -13.289 -16.886 1.00 38.19 70 MET A N 1
ATOM 527 C CA . MET A 1 70 ? -2.178 -12.369 -16.863 1.00 38.19 70 MET A CA 1
ATOM 528 C C . MET A 1 70 ? -1.842 -11.075 -17.605 1.00 38.19 70 MET A C 1
ATOM 530 O O . MET A 1 70 ? -0.912 -10.353 -17.252 1.00 38.19 70 MET A O 1
ATOM 534 N N . THR A 1 71 ? -2.617 -10.780 -18.648 1.00 45.78 71 THR A N 1
ATOM 535 C CA . THR A 1 71 ? -2.574 -9.492 -19.341 1.00 45.78 71 THR A CA 1
ATOM 536 C C . THR A 1 71 ? -3.257 -8.440 -18.475 1.00 45.78 71 THR A C 1
ATOM 538 O O . THR A 1 71 ? -4.471 -8.483 -18.278 1.00 45.78 71 THR A O 1
ATOM 541 N N . LEU A 1 72 ? -2.482 -7.483 -17.972 1.00 49.06 72 LEU A N 1
ATOM 542 C CA . LEU A 1 72 ? -3.011 -6.323 -17.261 1.00 49.06 72 LEU A CA 1
ATOM 543 C C . LEU A 1 72 ? -3.458 -5.277 -18.286 1.00 49.06 72 LEU A C 1
ATOM 545 O O . LEU A 1 72 ? -2.649 -4.507 -18.796 1.00 49.06 72 LEU A O 1
ATOM 549 N N . THR A 1 73 ? -4.742 -5.284 -18.633 1.00 44.00 73 THR A N 1
ATOM 550 C CA . THR A 1 73 ? -5.357 -4.316 -19.556 1.00 44.00 73 THR A CA 1
ATOM 551 C C . THR A 1 73 ? -6.202 -3.300 -18.795 1.00 44.00 73 THR A C 1
ATOM 553 O O . THR A 1 73 ? -7.368 -3.583 -18.547 1.00 44.00 73 THR A O 1
ATOM 556 N N . ASN A 1 74 ? -5.625 -2.143 -18.445 1.00 48.62 74 ASN A N 1
ATOM 557 C CA . ASN A 1 74 ? -6.195 -0.786 -18.592 1.00 48.62 74 ASN A CA 1
ATOM 558 C C . ASN A 1 74 ? -5.441 0.237 -17.721 1.00 48.62 74 ASN A C 1
ATOM 560 O O . ASN A 1 74 ? -5.477 0.131 -16.507 1.00 48.62 74 ASN A O 1
ATOM 564 N N . CYS A 1 75 ? -4.866 1.278 -18.335 1.00 53.44 75 CYS A N 1
ATOM 565 C CA . CYS A 1 75 ? -4.664 2.593 -17.695 1.00 53.44 75 CYS A CA 1
ATOM 566 C C . CYS A 1 75 ? -5.693 3.587 -18.271 1.00 53.44 75 CYS A C 1
ATOM 568 O O . CYS A 1 75 ? -5.468 4.792 -18.307 1.00 53.44 75 CYS A O 1
ATOM 570 N N . ALA A 1 76 ? -6.831 3.089 -18.783 1.00 47.38 76 ALA A N 1
ATOM 571 C CA . ALA A 1 76 ? -7.897 3.950 -19.295 1.00 47.38 76 ALA A CA 1
ATOM 572 C C . ALA A 1 76 ? -8.489 4.864 -18.203 1.00 47.38 76 ALA A C 1
ATOM 574 O O . ALA A 1 76 ? -8.959 5.952 -18.546 1.00 47.38 76 ALA A O 1
ATOM 575 N N . ASP A 1 77 ? -8.381 4.439 -16.935 1.00 50.66 77 ASP A N 1
ATOM 576 C CA . ASP A 1 77 ? -8.847 5.126 -15.721 1.00 50.66 77 ASP A CA 1
ATOM 577 C C . ASP A 1 77 ? -7.681 5.498 -14.771 1.00 50.66 77 ASP A C 1
ATOM 579 O O . ASP A 1 77 ? -7.821 5.487 -13.553 1.00 50.66 77 ASP A O 1
ATOM 583 N N . ASP A 1 78 ? -6.518 5.833 -15.342 1.00 58.44 78 ASP A N 1
ATOM 584 C CA . ASP A 1 78 ? -5.327 6.405 -14.686 1.00 58.44 78 ASP A CA 1
ATOM 585 C C . ASP A 1 78 ? -4.509 5.469 -13.757 1.00 58.44 78 ASP A C 1
ATOM 587 O O . ASP A 1 78 ? -3.289 5.645 -13.680 1.00 58.44 78 ASP A O 1
ATOM 591 N N . ASN A 1 79 ? -5.111 4.439 -13.136 1.00 64.94 79 ASN A N 1
ATOM 592 C CA . ASN A 1 79 ? -4.431 3.531 -12.194 1.00 64.94 79 ASN A CA 1
ATOM 593 C C . ASN A 1 79 ? -4.720 2.030 -12.430 1.00 64.94 79 ASN A C 1
ATOM 595 O O . ASN A 1 79 ? -5.776 1.658 -12.940 1.00 64.94 79 ASN A O 1
ATOM 599 N N . VAL A 1 80 ? -3.799 1.164 -11.990 1.00 72.00 80 VAL A N 1
ATOM 600 C CA . VAL A 1 80 ? -4.011 -0.282 -11.782 1.00 72.00 80 VAL A CA 1
ATOM 601 C C . VAL A 1 80 ? -4.092 -0.550 -10.282 1.00 72.00 80 VAL A C 1
ATOM 603 O O . VAL A 1 80 ? -3.227 -0.084 -9.543 1.00 72.00 80 VAL A O 1
ATOM 606 N N . GLU A 1 81 ? -5.095 -1.308 -9.838 1.00 75.94 81 GLU A N 1
ATOM 607 C CA . GLU A 1 81 ? -5.371 -1.544 -8.415 1.00 75.94 81 GLU A CA 1
ATOM 608 C C . GLU A 1 81 ? -5.337 -3.036 -8.059 1.00 75.94 81 GLU A C 1
ATOM 610 O O . GLU A 1 81 ? -5.849 -3.873 -8.806 1.00 75.94 81 GLU A O 1
ATOM 615 N N . TYR A 1 82 ? -4.770 -3.355 -6.895 1.00 77.56 82 TYR A N 1
ATOM 616 C CA . TYR A 1 82 ? -4.744 -4.695 -6.314 1.00 77.56 82 TYR A CA 1
ATOM 617 C C . TYR A 1 82 ? -5.179 -4.623 -4.857 1.00 77.56 82 TYR A C 1
ATOM 619 O O . TYR A 1 82 ? -4.497 -4.016 -4.034 1.00 77.56 82 TYR A O 1
ATOM 627 N N . ASP A 1 83 ? -6.299 -5.261 -4.534 1.00 84.38 83 ASP A N 1
ATOM 628 C CA . ASP A 1 83 ? -6.740 -5.398 -3.149 1.00 84.38 83 ASP A CA 1
ATOM 629 C C . ASP A 1 83 ? -5.783 -6.327 -2.388 1.00 84.38 83 ASP A C 1
ATOM 631 O O . ASP A 1 83 ? -5.540 -7.465 -2.799 1.00 84.38 83 ASP A O 1
ATOM 635 N N . ILE A 1 84 ? -5.255 -5.840 -1.267 1.00 89.25 84 ILE A N 1
ATOM 636 C CA . ILE A 1 84 ? -4.364 -6.580 -0.376 1.00 89.25 84 ILE A CA 1
ATOM 637 C C . ILE A 1 84 ? -5.168 -7.026 0.843 1.00 89.25 84 ILE A C 1
ATOM 639 O O . ILE A 1 84 ? -5.801 -6.221 1.529 1.00 89.25 84 ILE A O 1
ATOM 643 N N . GLY A 1 85 ? -5.157 -8.332 1.111 1.00 89.62 85 GLY A N 1
ATOM 644 C CA . GLY A 1 85 ? -5.806 -8.889 2.293 1.00 89.62 85 GLY A CA 1
ATOM 645 C C . GLY A 1 85 ? -5.033 -8.532 3.560 1.00 89.62 85 GLY A C 1
ATOM 646 O O . GLY A 1 85 ? -3.849 -8.844 3.658 1.00 89.62 85 GLY A O 1
ATOM 647 N N . ILE A 1 86 ? -5.723 -7.933 4.530 1.00 91.88 86 ILE A N 1
ATOM 648 C CA . ILE A 1 86 ? -5.208 -7.693 5.881 1.00 91.88 86 ILE A CA 1
ATOM 649 C C . ILE A 1 86 ? -5.793 -8.769 6.796 1.00 91.88 86 ILE A C 1
ATOM 651 O O . ILE A 1 86 ? -7.001 -9.020 6.789 1.00 91.88 86 ILE A O 1
ATOM 655 N N . ARG A 1 87 ? -4.935 -9.444 7.554 1.00 93.00 87 ARG A N 1
ATOM 656 C CA . ARG A 1 87 ? -5.327 -10.434 8.563 1.00 93.00 87 ARG A CA 1
ATOM 657 C C . ARG A 1 87 ? -5.749 -9.731 9.856 1.00 93.00 87 ARG A C 1
ATOM 659 O O . ARG A 1 87 ? -5.344 -8.604 10.108 1.00 93.00 87 ARG A O 1
ATOM 666 N N . GLU A 1 88 ? -6.493 -10.425 10.719 1.00 89.00 88 GLU A N 1
ATOM 667 C CA . GLU A 1 88 ? -6.989 -9.880 12.004 1.00 89.00 88 GLU A CA 1
ATOM 668 C C . GLU A 1 88 ? -5.864 -9.340 12.912 1.00 89.00 88 GLU A C 1
ATOM 670 O O . GLU A 1 88 ? -6.060 -8.422 13.704 1.00 89.00 88 GLU A O 1
ATOM 675 N N . ASN A 1 89 ? -4.655 -9.900 12.801 1.00 88.69 89 ASN A N 1
ATOM 676 C CA . ASN A 1 89 ? -3.476 -9.443 13.537 1.00 88.69 89 ASN A CA 1
ATOM 677 C C . ASN A 1 89 ? -2.778 -8.230 12.897 1.00 88.69 89 ASN A C 1
ATOM 679 O O . ASN A 1 89 ? -1.791 -7.778 13.461 1.00 88.69 89 ASN A O 1
ATOM 683 N N . GLY A 1 90 ? -3.250 -7.716 11.757 1.00 89.75 90 GLY A N 1
ATOM 684 C CA . GLY A 1 90 ? -2.651 -6.610 10.996 1.00 89.75 90 GLY A CA 1
ATOM 685 C C . GLY A 1 90 ? -1.586 -7.034 9.984 1.00 89.75 90 GLY A C 1
ATOM 686 O O . GLY A 1 90 ? -1.010 -6.180 9.315 1.00 89.75 90 GLY A O 1
ATOM 687 N N . GLU A 1 91 ? -1.326 -8.332 9.855 1.00 94.25 91 GLU A N 1
ATOM 688 C CA . GLU A 1 91 ? -0.370 -8.872 8.892 1.00 94.25 91 GLU A CA 1
ATOM 689 C C . GLU A 1 91 ? -0.946 -8.845 7.468 1.00 94.25 91 GLU A C 1
ATOM 691 O O . GLU A 1 91 ? -2.135 -9.110 7.259 1.00 94.25 91 GLU A O 1
ATOM 696 N N . PHE A 1 92 ? -0.104 -8.561 6.479 1.00 90.88 92 PHE A N 1
ATOM 697 C CA . PHE A 1 92 ? -0.468 -8.569 5.064 1.00 90.88 92 PHE A CA 1
ATOM 698 C C . PHE A 1 92 ? 0.669 -9.124 4.207 1.00 90.88 92 PHE A C 1
ATOM 700 O O . PHE A 1 92 ? 1.840 -9.000 4.561 1.00 90.88 92 PHE A O 1
ATOM 707 N N . ASP A 1 93 ? 0.320 -9.682 3.048 1.00 87.56 93 ASP A N 1
ATOM 708 C CA . ASP A 1 93 ? 1.290 -10.093 2.032 1.00 87.56 93 ASP A CA 1
ATOM 709 C C . ASP A 1 93 ? 1.118 -9.227 0.787 1.00 87.56 93 ASP A C 1
ATOM 711 O O . ASP A 1 93 ? 0.045 -9.193 0.178 1.00 87.56 93 ASP A O 1
ATOM 715 N N . LEU A 1 94 ? 2.186 -8.544 0.386 1.00 81.81 94 LEU A N 1
ATOM 716 C CA . LEU A 1 94 ? 2.253 -7.879 -0.906 1.00 81.81 94 LEU A CA 1
ATOM 717 C C . LEU A 1 94 ? 2.727 -8.880 -1.952 1.00 81.81 94 LEU A C 1
ATOM 719 O O . LEU A 1 94 ? 3.816 -9.441 -1.809 1.00 81.81 94 LEU A O 1
ATOM 723 N N . PRO A 1 95 ? 1.950 -9.099 -3.025 1.00 71.06 95 PRO A N 1
ATOM 724 C CA . PRO A 1 95 ? 2.354 -10.009 -4.078 1.00 71.06 95 PRO A CA 1
ATOM 725 C C . PRO A 1 95 ? 3.587 -9.467 -4.803 1.00 71.06 95 PRO A C 1
ATOM 727 O O . PRO A 1 95 ? 3.758 -8.259 -4.973 1.00 71.06 95 PRO A O 1
ATOM 730 N N . SER A 1 96 ? 4.431 -10.374 -5.297 1.00 71.00 96 SER A N 1
ATOM 731 C CA . SER A 1 96 ? 5.511 -9.975 -6.194 1.00 71.00 96 SER A CA 1
ATOM 732 C C . SER A 1 96 ? 4.933 -9.464 -7.508 1.00 71.00 96 SER A C 1
ATOM 734 O O . SER A 1 96 ? 4.275 -10.204 -8.235 1.00 71.00 96 SER A O 1
ATOM 736 N N . ILE A 1 97 ? 5.265 -8.228 -7.855 1.00 67.00 97 ILE A N 1
ATOM 737 C CA . ILE A 1 97 ? 4.934 -7.624 -9.139 1.00 67.00 97 ILE A CA 1
ATOM 738 C C . ILE A 1 97 ? 6.197 -7.687 -9.974 1.00 67.00 97 ILE A C 1
ATOM 740 O O . ILE A 1 97 ? 7.104 -6.871 -9.821 1.00 67.00 97 ILE A O 1
ATOM 744 N N . LYS A 1 98 ? 6.305 -8.739 -10.786 1.00 55.22 98 LYS A N 1
ATOM 745 C CA . LYS A 1 98 ? 7.586 -9.071 -11.408 1.00 55.22 98 LYS A CA 1
ATOM 746 C C . LYS A 1 98 ? 7.920 -8.134 -12.552 1.00 55.22 98 LYS A C 1
ATOM 748 O O . LYS A 1 98 ? 9.024 -7.606 -12.537 1.00 55.22 98 LYS A O 1
ATOM 753 N N . GLU A 1 99 ? 7.007 -7.905 -13.498 1.00 54.03 99 GLU A N 1
ATOM 754 C CA . GLU A 1 99 ? 7.296 -7.080 -14.675 1.00 54.03 99 GLU A CA 1
ATOM 755 C C . GLU A 1 99 ? 6.021 -6.445 -15.250 1.00 54.03 99 GLU A C 1
ATOM 757 O O . GLU A 1 99 ? 5.168 -7.116 -15.841 1.00 54.03 99 GLU A O 1
ATOM 762 N N . PHE A 1 100 ? 5.904 -5.123 -15.150 1.00 57.44 100 PHE A N 1
ATOM 763 C CA . PHE A 1 100 ? 4.990 -4.378 -16.010 1.00 57.44 100 PHE A CA 1
ATOM 764 C C . PHE A 1 100 ? 5.758 -3.394 -16.873 1.00 57.44 100 PHE A C 1
ATOM 766 O O . PHE A 1 100 ? 6.763 -2.819 -16.462 1.00 57.44 100 PHE A O 1
ATOM 773 N N . SER A 1 101 ? 5.280 -3.258 -18.104 1.00 52.16 101 SER A N 1
ATOM 774 C CA . SER A 1 101 ? 5.857 -2.393 -19.106 1.00 52.16 101 SER A CA 1
ATOM 775 C C . SER A 1 101 ? 4.809 -1.378 -19.522 1.00 52.16 101 SER A C 1
ATOM 777 O O . SER A 1 101 ? 3.727 -1.746 -19.987 1.00 52.16 101 SER A O 1
ATOM 779 N N . LEU A 1 102 ? 5.123 -0.102 -19.318 1.00 54.78 102 LEU A N 1
ATOM 780 C CA . LEU A 1 102 ? 4.251 0.996 -19.707 1.00 54.78 102 LEU A CA 1
ATOM 781 C C . LEU A 1 102 ? 4.865 1.701 -20.911 1.00 54.78 102 LEU A C 1
ATOM 783 O O . LEU A 1 102 ? 5.980 2.224 -20.858 1.00 54.78 102 LEU A O 1
ATOM 787 N N . GLU A 1 103 ? 4.137 1.701 -22.023 1.00 49.00 103 GLU A N 1
ATOM 788 C CA . GLU A 1 103 ? 4.519 2.479 -23.192 1.00 49.00 103 GLU A CA 1
ATOM 789 C C . GLU A 1 103 ? 4.215 3.959 -22.908 1.00 49.00 103 GLU A C 1
ATOM 791 O O . GLU A 1 103 ? 3.053 4.357 -22.850 1.00 49.00 103 GLU A O 1
ATOM 796 N N . GLY A 1 104 ? 5.252 4.784 -22.729 1.00 48.28 104 GLY A N 1
ATOM 797 C CA . GLY A 1 104 ? 5.134 6.235 -22.889 1.00 48.28 104 GLY A CA 1
ATOM 798 C C . GLY A 1 104 ? 5.427 7.166 -21.708 1.00 48.28 104 GLY A C 1
ATOM 799 O O . GLY A 1 104 ? 5.560 8.345 -22.016 1.00 48.28 104 GLY A O 1
ATOM 800 N N . ALA A 1 105 ? 5.566 6.747 -20.438 1.00 58.56 105 ALA A N 1
ATOM 801 C CA . ALA A 1 105 ? 6.036 7.640 -19.349 1.00 58.56 105 ALA A CA 1
ATOM 802 C C . ALA A 1 105 ? 6.161 6.978 -17.955 1.00 58.56 105 ALA A C 1
ATOM 804 O O . ALA A 1 105 ? 5.661 5.877 -17.731 1.00 58.56 105 ALA A O 1
ATOM 805 N N . GLU A 1 106 ? 6.812 7.740 -17.061 1.00 62.62 106 GLU A N 1
ATOM 806 C CA . GLU A 1 106 ? 6.966 7.613 -15.601 1.00 62.62 106 GLU A CA 1
ATOM 807 C C . GLU A 1 106 ? 5.701 7.102 -14.894 1.00 62.62 106 GLU A C 1
ATOM 809 O O . GLU A 1 106 ? 4.588 7.591 -15.124 1.00 62.62 106 GLU A O 1
ATOM 814 N N . PHE A 1 107 ? 5.876 6.150 -13.984 1.00 68.69 107 PHE A N 1
ATOM 815 C CA . PHE A 1 107 ? 4.796 5.637 -13.144 1.00 68.69 107 PHE A CA 1
ATOM 816 C C . PHE A 1 107 ? 5.157 5.685 -11.669 1.00 68.69 107 PHE A C 1
ATOM 818 O O . PHE A 1 107 ? 6.324 5.739 -11.282 1.00 68.69 107 PHE A O 1
ATOM 825 N N . ARG A 1 108 ? 4.122 5.694 -10.828 1.00 77.31 108 ARG A N 1
ATOM 826 C CA . ARG A 1 108 ? 4.268 5.730 -9.373 1.00 77.31 108 ARG A CA 1
ATOM 827 C C . ARG A 1 108 ? 3.488 4.602 -8.752 1.00 77.31 108 ARG A C 1
ATOM 829 O O . ARG A 1 108 ? 2.338 4.383 -9.120 1.00 77.31 108 ARG A O 1
ATOM 836 N N . CYS A 1 109 ? 4.098 3.945 -7.781 1.00 80.12 109 CYS A N 1
ATOM 837 C CA . CYS A 1 109 ? 3.432 2.930 -6.994 1.00 80.12 109 CYS A CA 1
ATOM 838 C C . CYS A 1 109 ? 3.157 3.465 -5.599 1.00 80.12 109 CYS A C 1
ATOM 840 O O . CYS A 1 109 ? 3.925 4.267 -5.064 1.00 80.12 109 CYS A O 1
ATOM 842 N N . TYR A 1 110 ? 2.039 3.058 -5.024 1.00 85.62 110 TYR A N 1
ATOM 843 C CA . TYR A 1 110 ? 1.688 3.411 -3.662 1.00 85.62 110 TYR A CA 1
ATOM 844 C C . TYR A 1 110 ? 0.802 2.345 -3.034 1.00 85.62 110 TYR A C 1
ATOM 846 O O . TYR A 1 110 ? 0.042 1.667 -3.721 1.00 85.62 110 TYR A O 1
ATOM 854 N N . LEU A 1 111 ? 0.888 2.222 -1.715 1.00 88.38 111 LEU A N 1
ATOM 855 C CA . LEU A 1 111 ? -0.134 1.563 -0.916 1.00 88.38 111 LEU A CA 1
ATOM 856 C C . LEU A 1 111 ? -1.104 2.609 -0.405 1.00 88.38 111 LEU A C 1
ATOM 858 O O . LEU A 1 111 ? -0.691 3.618 0.161 1.00 88.38 111 LEU A O 1
ATOM 862 N N . SER A 1 112 ? -2.387 2.357 -0.602 1.00 91.06 112 SER A N 1
ATOM 863 C CA . SER A 1 112 ? -3.452 3.079 0.072 1.00 91.06 112 SER A CA 1
ATOM 864 C C . SER A 1 112 ? -3.986 2.215 1.201 1.00 91.06 112 SER A C 1
ATOM 866 O O . SER A 1 112 ? -4.336 1.058 0.972 1.00 91.06 112 SER A O 1
ATOM 868 N N . VAL A 1 113 ? -4.029 2.767 2.411 1.00 92.50 113 VAL A N 1
ATOM 869 C CA . VAL A 1 113 ? -4.704 2.167 3.563 1.00 92.50 113 VAL A CA 1
ATOM 870 C C . VAL A 1 113 ? -5.883 3.057 3.904 1.00 92.50 113 VAL A C 1
ATOM 872 O O . VAL A 1 113 ? -5.714 4.171 4.396 1.00 92.50 113 VAL A O 1
ATOM 875 N N . GLU A 1 114 ? -7.081 2.581 3.605 1.00 93.56 114 GLU A N 1
ATOM 876 C CA . GLU A 1 114 ? -8.334 3.287 3.837 1.00 93.56 114 GLU A CA 1
ATOM 877 C C . GLU A 1 114 ? -9.040 2.711 5.064 1.00 93.56 114 GLU A C 1
ATOM 879 O O . GLU A 1 114 ? -8.981 1.507 5.310 1.00 93.56 114 GLU A O 1
ATOM 884 N N . ALA A 1 115 ? -9.768 3.548 5.802 1.00 93.00 115 ALA A N 1
ATOM 885 C CA . ALA A 1 115 ? -10.698 3.107 6.840 1.00 93.00 115 ALA A CA 1
ATOM 886 C C . ALA A 1 115 ? -12.140 3.476 6.440 1.00 93.00 115 ALA A C 1
ATOM 888 O O . ALA A 1 115 ? -12.648 4.534 6.840 1.00 93.00 115 ALA A O 1
ATOM 889 N N . PRO A 1 116 ? -12.818 2.642 5.626 1.00 92.00 116 PRO A N 1
ATOM 890 C CA . PRO A 1 116 ? -14.173 2.916 5.168 1.00 92.00 116 PRO A CA 1
ATOM 891 C C . PRO A 1 116 ? -15.142 3.192 6.320 1.00 92.00 116 PRO A C 1
ATOM 893 O O . PRO A 1 116 ? -15.168 2.494 7.332 1.00 92.00 116 PRO A O 1
ATOM 896 N N . GLY A 1 117 ? -15.970 4.226 6.167 1.00 89.25 117 GLY A N 1
ATOM 897 C CA . GLY A 1 117 ? -16.923 4.640 7.200 1.00 89.25 117 GLY A CA 1
ATOM 898 C C . GLY A 1 117 ? -16.333 5.534 8.296 1.00 89.25 117 GLY A C 1
ATOM 899 O O . GLY A 1 117 ? -17.100 6.235 8.963 1.00 89.25 117 GLY A O 1
ATOM 900 N N . PHE A 1 118 ? -15.005 5.617 8.429 1.00 89.62 118 PHE A N 1
ATOM 901 C CA . PHE A 1 118 ? -14.344 6.609 9.272 1.00 89.62 118 PHE A CA 1
ATOM 902 C C . PHE A 1 118 ? -14.008 7.832 8.431 1.00 89.62 118 PHE A C 1
ATOM 904 O O . PHE A 1 118 ? -13.140 7.799 7.567 1.00 89.62 118 PHE A O 1
ATOM 911 N N . ARG A 1 119 ? -14.721 8.936 8.663 1.00 89.44 119 ARG A N 1
ATOM 912 C CA . ARG A 1 119 ? -14.670 10.100 7.770 1.00 89.44 119 ARG A CA 1
ATOM 913 C C . ARG A 1 119 ? -13.852 11.257 8.326 1.00 89.44 119 ARG A C 1
ATOM 915 O O . ARG A 1 119 ? -13.788 11.491 9.536 1.00 89.44 119 ARG A O 1
ATOM 922 N N . ASN A 1 120 ? -13.242 12.015 7.422 1.00 86.19 120 ASN A N 1
ATOM 923 C CA . ASN A 1 120 ? -12.670 13.323 7.723 1.00 86.19 120 ASN A CA 1
ATOM 924 C C . ASN A 1 120 ? -13.758 14.412 7.775 1.00 86.19 120 ASN A C 1
ATOM 926 O O . ASN A 1 120 ? -14.930 14.188 7.464 1.00 86.19 120 ASN A O 1
ATOM 930 N N . SER A 1 121 ? -13.357 15.635 8.130 1.00 86.62 121 SER A N 1
ATOM 931 C CA . SER A 1 121 ? -14.245 16.805 8.230 1.00 86.62 121 SER A CA 1
ATOM 932 C C . SER A 1 121 ? -14.937 17.189 6.916 1.00 86.62 121 SER A C 1
ATOM 934 O O . SER A 1 121 ? -15.925 17.921 6.928 1.00 86.62 121 SER A O 1
ATOM 936 N N . ARG A 1 122 ? -14.438 16.694 5.779 1.00 87.75 122 ARG A N 1
ATOM 937 C CA . ARG A 1 122 ? -15.006 16.916 4.445 1.00 87.75 122 ARG A CA 1
ATOM 938 C C . ARG A 1 122 ? -15.985 15.812 4.030 1.00 87.75 122 ARG A C 1
ATOM 940 O O . ARG A 1 122 ? -16.574 15.915 2.959 1.00 87.75 122 ARG A O 1
ATOM 947 N N . GLY A 1 123 ? -16.180 14.793 4.871 1.00 87.44 123 GLY A N 1
ATOM 948 C CA . GLY A 1 123 ? -17.111 13.691 4.638 1.00 87.44 123 GLY A CA 1
ATOM 949 C C . GLY A 1 123 ? -16.564 12.563 3.762 1.00 87.44 123 GLY A C 1
ATOM 950 O O . GLY A 1 123 ? -17.344 11.693 3.383 1.00 87.44 123 GLY A O 1
ATOM 951 N N . PHE A 1 124 ? -15.265 12.566 3.454 1.00 87.69 124 PHE A N 1
ATOM 952 C CA . PHE A 1 124 ? -14.603 11.460 2.759 1.00 87.69 124 PHE A CA 1
ATOM 953 C C . PHE A 1 124 ? -14.052 10.465 3.770 1.00 87.69 124 PHE A C 1
ATOM 955 O O . PHE A 1 124 ? -13.645 10.880 4.858 1.00 87.69 124 PHE A O 1
ATOM 962 N N . ASP A 1 125 ? -14.025 9.188 3.401 1.00 91.19 125 ASP A N 1
ATOM 963 C CA . ASP A 1 125 ? -13.342 8.166 4.188 1.00 91.19 125 ASP A CA 1
ATOM 964 C C . ASP A 1 125 ? -11.852 8.536 4.313 1.00 91.19 125 ASP A C 1
ATOM 966 O O . ASP A 1 125 ? -11.264 9.150 3.414 1.00 91.19 125 ASP A O 1
ATOM 970 N N . ILE A 1 126 ? -11.277 8.287 5.486 1.00 90.69 126 ILE A N 1
ATOM 971 C CA . ILE A 1 126 ? -9.871 8.582 5.761 1.00 90.69 126 ILE A CA 1
ATOM 972 C C 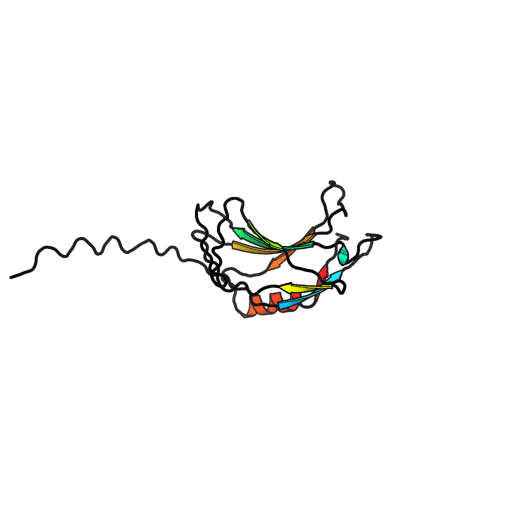. ILE A 1 126 ? -8.986 7.534 5.094 1.00 90.69 126 ILE A C 1
ATOM 974 O O . ILE A 1 126 ? -9.321 6.350 5.071 1.00 90.69 126 ILE A O 1
ATOM 978 N N . ALA A 1 127 ? -7.868 7.995 4.546 1.00 90.38 127 ALA A N 1
ATOM 979 C CA . ALA A 1 127 ? -6.923 7.175 3.812 1.00 90.38 127 ALA A CA 1
ATOM 980 C C . ALA A 1 127 ? -5.503 7.708 4.016 1.00 90.38 127 ALA A C 1
ATOM 982 O O . ALA A 1 127 ? -5.295 8.925 4.010 1.00 90.38 127 ALA A O 1
ATOM 983 N N . GLU A 1 128 ? -4.544 6.800 4.161 1.00 90.19 128 GLU A N 1
ATOM 984 C CA . GLU A 1 128 ? -3.113 7.086 4.165 1.00 90.19 128 GLU A CA 1
ATOM 985 C C . GLU A 1 128 ? -2.483 6.485 2.906 1.00 90.19 128 GLU A C 1
ATOM 987 O O . GLU A 1 128 ? -2.857 5.397 2.471 1.00 90.19 128 GLU A O 1
ATOM 992 N N . TYR A 1 129 ? -1.564 7.229 2.288 1.00 87.88 129 TYR A N 1
ATOM 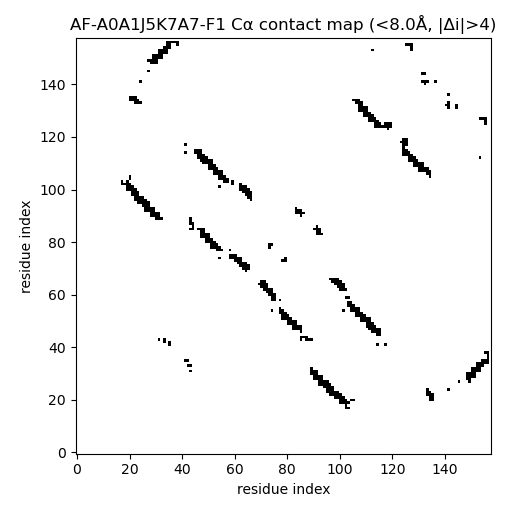993 C CA . TYR A 1 129 ? -0.926 6.849 1.030 1.00 87.88 129 TYR A CA 1
ATOM 994 C C . TYR A 1 129 ? 0.585 6.770 1.227 1.00 87.88 129 TYR A C 1
ATOM 996 O O . TYR A 1 129 ? 1.235 7.786 1.477 1.00 87.88 129 TYR A O 1
ATOM 1004 N N . ILE A 1 130 ? 1.140 5.574 1.064 1.00 87.94 130 ILE A N 1
ATOM 1005 C CA . ILE A 1 130 ? 2.569 5.292 1.190 1.00 87.94 130 ILE A CA 1
ATOM 1006 C C . ILE A 1 130 ? 3.147 5.143 -0.205 1.00 87.94 130 ILE A C 1
ATOM 1008 O O . ILE A 1 130 ? 2.735 4.265 -0.955 1.00 87.94 130 ILE A O 1
ATOM 1012 N N . THR A 1 131 ? 4.089 6.009 -0.572 1.00 86.88 131 THR A N 1
ATOM 1013 C CA . THR A 1 131 ? 4.743 5.930 -1.885 1.00 86.88 131 THR A CA 1
ATOM 1014 C C . THR A 1 131 ? 5.768 4.806 -1.888 1.00 86.88 131 THR A C 1
ATOM 1016 O O . THR A 1 131 ? 6.602 4.732 -0.993 1.00 86.88 131 THR A O 1
ATOM 1019 N N . ILE A 1 132 ? 5.729 3.972 -2.924 1.00 82.31 132 ILE A N 1
ATOM 1020 C CA . ILE A 1 132 ? 6.633 2.843 -3.113 1.00 82.31 132 ILE A CA 1
ATOM 1021 C C . ILE A 1 132 ? 7.475 3.088 -4.370 1.00 82.31 132 ILE A C 1
ATOM 1023 O O . ILE A 1 132 ? 6.909 3.279 -5.454 1.00 82.31 132 ILE A O 1
ATOM 1027 N N . PRO A 1 133 ? 8.816 3.074 -4.268 1.00 79.94 133 PRO A N 1
ATOM 1028 C CA . PRO A 1 133 ? 9.678 3.155 -5.436 1.00 79.94 133 PRO A CA 1
ATOM 1029 C C . PRO A 1 133 ? 9.498 1.902 -6.302 1.00 79.94 133 PRO A C 1
ATOM 1031 O O . PRO A 1 133 ? 9.585 0.775 -5.819 1.00 79.94 133 PRO A O 1
ATOM 1034 N N . CYS A 1 134 ? 9.222 2.097 -7.592 1.00 73.31 134 CYS A N 1
ATOM 1035 C CA . CYS A 1 134 ? 8.989 0.990 -8.522 1.00 73.31 134 CYS A CA 1
ATOM 1036 C C . CYS A 1 134 ? 9.439 1.262 -9.964 1.00 73.31 134 CYS A C 1
ATOM 1038 O O . CYS A 1 134 ? 9.688 0.303 -10.686 1.00 73.31 134 CYS A O 1
ATOM 1040 N N . ASP A 1 135 ? 9.576 2.524 -10.387 1.00 73.81 135 ASP A N 1
ATOM 1041 C CA . ASP A 1 135 ? 10.107 2.904 -11.703 1.00 73.81 135 ASP A CA 1
ATOM 1042 C C . ASP A 1 135 ? 11.568 3.340 -11.588 1.00 73.81 135 ASP A C 1
ATOM 1044 O O . ASP A 1 135 ? 11.880 4.235 -10.803 1.00 73.81 135 ASP A O 1
ATOM 1048 N N . GLY A 1 136 ? 12.473 2.709 -12.343 1.00 69.56 136 GLY A N 1
ATOM 1049 C CA . GLY A 1 136 ? 13.895 3.078 -12.370 1.00 69.56 136 GLY A CA 1
ATOM 1050 C C . GLY A 1 136 ? 14.630 2.981 -11.023 1.00 69.56 136 GLY A C 1
ATOM 1051 O O . GLY A 1 136 ? 15.762 3.454 -10.923 1.00 69.56 136 GLY A O 1
ATOM 1052 N N . ALA A 1 137 ? 14.002 2.379 -10.010 1.00 73.31 137 ALA A N 1
ATOM 1053 C CA . ALA A 1 137 ? 14.530 2.263 -8.661 1.00 73.31 137 ALA A CA 1
ATOM 1054 C C . ALA A 1 137 ? 15.676 1.247 -8.593 1.00 73.31 137 ALA A C 1
ATOM 1056 O O . ALA A 1 137 ? 15.651 0.176 -9.208 1.00 73.31 137 ALA A O 1
ATOM 1057 N N . THR A 1 138 ? 16.695 1.581 -7.815 1.00 76.12 138 THR A N 1
ATOM 1058 C CA . THR A 1 138 ? 17.785 0.673 -7.476 1.00 76.12 138 THR A CA 1
ATOM 1059 C C . THR A 1 138 ? 17.313 -0.397 -6.494 1.00 76.12 138 THR A C 1
ATOM 1061 O O . THR A 1 138 ? 16.310 -0.248 -5.797 1.00 76.12 138 THR A O 1
ATOM 1064 N N . ARG A 1 139 ? 18.073 -1.493 -6.395 1.00 70.19 139 ARG A N 1
ATOM 1065 C CA . ARG A 1 139 ? 17.773 -2.560 -5.435 1.00 70.19 139 ARG A CA 1
ATOM 1066 C C . ARG A 1 139 ? 17.757 -2.057 -3.986 1.00 70.19 139 ARG A C 1
ATOM 1068 O O . ARG A 1 139 ? 16.904 -2.484 -3.228 1.00 70.19 139 ARG A O 1
ATOM 1075 N N . GLU A 1 140 ? 18.660 -1.145 -3.638 1.00 78.88 140 GLU A N 1
ATOM 1076 C CA . GLU A 1 140 ? 18.768 -0.553 -2.299 1.00 78.88 140 GLU A CA 1
ATOM 1077 C C . GLU A 1 140 ? 17.544 0.301 -1.936 1.00 78.88 140 GLU A C 1
ATOM 1079 O O . GLU A 1 140 ? 17.037 0.200 -0.822 1.00 78.88 140 GLU A O 1
ATOM 1084 N N . GLU A 1 141 ? 17.030 1.094 -2.881 1.00 81.06 141 GLU A N 1
ATOM 1085 C CA . GLU A 1 141 ? 15.798 1.873 -2.686 1.00 81.06 141 GLU A CA 1
ATOM 1086 C C . GLU A 1 141 ? 14.581 0.963 -2.504 1.00 81.06 141 GLU A C 1
ATOM 1088 O O . GLU A 1 141 ? 13.730 1.236 -1.661 1.00 81.06 141 GLU A O 1
ATOM 1093 N N . ILE A 1 142 ? 14.516 -0.132 -3.269 1.00 74.31 142 ILE A N 1
ATOM 1094 C CA . ILE A 1 142 ? 13.463 -1.139 -3.117 1.00 74.31 142 ILE A CA 1
ATOM 1095 C C . ILE A 1 142 ? 13.584 -1.815 -1.749 1.00 74.31 142 ILE A C 1
ATOM 1097 O O . ILE A 1 142 ? 12.598 -1.852 -1.030 1.00 74.31 142 ILE A O 1
ATOM 1101 N N . ASP A 1 143 ? 14.766 -2.306 -1.368 1.00 77.81 143 ASP A N 1
ATOM 1102 C CA . ASP A 1 143 ? 14.970 -3.004 -0.092 1.00 77.81 143 ASP A CA 1
ATOM 1103 C C . ASP A 1 143 ? 14.640 -2.099 1.108 1.00 77.81 143 ASP A C 1
ATOM 1105 O O . ASP A 1 143 ? 13.907 -2.515 1.995 1.00 77.81 143 ASP A O 1
ATOM 1109 N N . THR A 1 144 ? 15.058 -0.828 1.077 1.00 84.62 144 THR A N 1
ATOM 1110 C CA . THR A 1 144 ? 14.707 0.156 2.119 1.00 84.62 144 THR A CA 1
ATOM 1111 C C . THR A 1 144 ? 13.192 0.341 2.232 1.00 84.62 144 THR A C 1
ATOM 1113 O O . THR A 1 144 ? 12.646 0.370 3.330 1.00 84.62 144 THR A O 1
ATOM 1116 N N . ALA A 1 145 ? 12.488 0.438 1.100 1.00 81.38 145 ALA A N 1
ATOM 1117 C CA . ALA A 1 145 ? 11.036 0.568 1.112 1.00 81.38 145 ALA A CA 1
ATOM 1118 C C . ALA A 1 145 ? 10.336 -0.700 1.624 1.00 81.38 145 ALA A C 1
ATOM 1120 O O . ALA A 1 145 ? 9.258 -0.597 2.198 1.00 81.38 145 ALA A O 1
ATOM 1121 N N . LEU A 1 146 ? 10.912 -1.889 1.423 1.00 79.94 146 LEU A N 1
ATOM 1122 C CA . LEU A 1 146 ? 10.371 -3.126 1.996 1.00 79.94 146 LEU A CA 1
ATOM 1123 C C . LEU A 1 146 ? 10.561 -3.162 3.509 1.00 79.94 146 LEU A C 1
ATOM 1125 O O . LEU A 1 146 ? 9.618 -3.534 4.199 1.00 79.94 146 LEU A O 1
ATOM 1129 N N . ASP A 1 147 ? 11.727 -2.738 4.005 1.00 85.19 147 ASP A N 1
ATOM 1130 C CA . ASP A 1 147 ? 12.011 -2.650 5.441 1.00 85.19 147 ASP A CA 1
ATOM 1131 C C . ASP A 1 147 ? 10.996 -1.726 6.143 1.00 85.19 147 ASP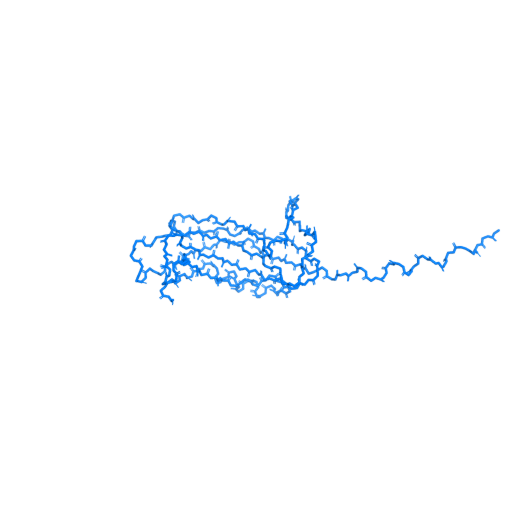 A C 1
ATOM 1133 O O . ASP A 1 147 ? 10.456 -2.072 7.196 1.00 85.19 147 ASP A O 1
ATOM 1137 N N . ASP A 1 148 ? 10.661 -0.585 5.528 1.00 84.62 148 ASP A N 1
ATOM 1138 C CA . ASP A 1 148 ? 9.634 0.335 6.039 1.00 84.62 148 ASP A CA 1
ATOM 1139 C C . ASP A 1 148 ? 8.228 -0.304 6.064 1.00 84.62 148 ASP A C 1
ATOM 1141 O O . ASP A 1 148 ? 7.395 0.030 6.910 1.00 84.62 148 ASP A O 1
ATOM 1145 N N . LEU A 1 149 ? 7.951 -1.245 5.155 1.00 85.69 149 LEU A N 1
ATOM 1146 C CA . LEU A 1 149 ? 6.675 -1.964 5.081 1.00 85.69 149 LEU A CA 1
ATOM 1147 C C . LEU A 1 149 ? 6.595 -3.159 6.036 1.00 85.69 149 LEU A C 1
ATOM 1149 O O . LEU A 1 149 ? 5.482 -3.584 6.358 1.00 85.69 149 LEU A O 1
ATOM 1153 N N . GLU A 1 150 ? 7.725 -3.680 6.528 1.00 86.19 150 GLU A N 1
ATOM 1154 C CA . GLU A 1 150 ? 7.731 -4.742 7.544 1.00 86.19 150 GLU A CA 1
ATOM 1155 C C . GLU A 1 150 ? 7.000 -4.297 8.819 1.00 86.19 150 GLU A C 1
ATOM 1157 O O . GLU A 1 150 ? 6.320 -5.104 9.451 1.00 86.19 150 GLU A O 1
ATOM 1162 N N . ASN A 1 151 ? 7.098 -3.010 9.177 1.00 86.50 151 ASN A N 1
ATOM 1163 C CA . ASN A 1 151 ? 6.440 -2.408 10.339 1.00 86.50 151 ASN A CA 1
ATOM 1164 C C . ASN A 1 151 ? 5.748 -1.095 9.956 1.00 86.50 151 ASN A C 1
ATOM 1166 O O . ASN A 1 151 ? 6.129 -0.014 10.404 1.00 86.50 151 ASN A O 1
ATOM 1170 N N . LEU A 1 152 ? 4.708 -1.203 9.137 1.00 89.38 152 LEU A N 1
ATOM 1171 C CA . LEU A 1 152 ? 3.976 -0.063 8.611 1.00 89.38 152 LEU A CA 1
ATOM 1172 C C . LEU A 1 152 ? 3.133 0.617 9.704 1.00 89.38 152 LEU A C 1
ATOM 1174 O O . LEU A 1 152 ? 2.077 0.118 10.098 1.00 89.38 152 LEU A O 1
ATOM 1178 N N . GLU A 1 153 ? 3.582 1.776 10.180 1.00 89.38 153 GLU A N 1
ATOM 1179 C CA . GLU A 1 153 ? 2.805 2.629 11.085 1.00 89.38 153 GLU A CA 1
ATOM 1180 C C . GLU A 1 153 ? 1.760 3.436 10.307 1.00 89.38 153 GLU A C 1
ATOM 1182 O O . GLU A 1 153 ? 2.104 4.183 9.392 1.00 89.38 153 GLU A O 1
ATOM 1187 N N . ILE A 1 154 ? 0.488 3.302 10.693 1.00 88.38 154 ILE A N 1
ATOM 1188 C CA . ILE A 1 154 ? -0.635 4.029 10.085 1.00 88.38 154 ILE A CA 1
ATOM 1189 C C . ILE A 1 154 ? -1.250 4.965 11.118 1.00 88.38 154 ILE A C 1
ATOM 1191 O O . ILE A 1 154 ? -1.721 4.520 12.169 1.00 88.38 154 ILE A O 1
ATOM 1195 N N . ASP A 1 155 ? -1.270 6.260 10.808 1.00 86.44 155 ASP A N 1
ATOM 1196 C CA . ASP A 1 155 ? -1.717 7.320 11.713 1.00 86.44 155 ASP A CA 1
ATOM 1197 C C . ASP A 1 155 ? -2.779 8.211 11.059 1.00 86.44 155 ASP A C 1
ATOM 1199 O O . ASP A 1 155 ? -2.487 9.191 10.366 1.00 86.44 155 ASP A O 1
ATOM 1203 N N . PHE A 1 156 ? -4.043 7.914 11.365 1.00 83.50 156 PHE A N 1
ATOM 1204 C CA . PHE A 1 156 ? -5.196 8.686 10.897 1.00 83.50 156 PHE A CA 1
ATOM 1205 C C . PHE A 1 156 ? -5.586 9.872 11.803 1.00 83.50 156 PHE A C 1
ATOM 1207 O O . PHE A 1 156 ? -6.701 10.414 11.685 1.00 83.50 156 PHE A O 1
ATOM 1214 N N . SER A 1 157 ? -4.723 10.257 12.749 1.00 72.56 157 SER A N 1
ATOM 1215 C CA . SER A 1 157 ? -4.949 11.425 13.611 1.00 72.56 157 SER A CA 1
ATOM 1216 C C . SER A 1 157 ? -4.594 12.759 12.935 1.00 72.56 157 SER A C 1
ATOM 1218 O O . SER A 1 157 ? -5.073 13.808 13.377 1.00 72.56 157 SER A O 1
ATOM 1220 N N . LYS A 1 158 ? -3.800 12.718 11.857 1.00 63.56 158 LYS A N 1
ATOM 1221 C CA . LYS A 1 158 ? -3.381 13.873 11.042 1.00 63.56 158 LYS A CA 1
ATOM 1222 C C . LYS A 1 158 ? -4.528 14.453 10.204 1.00 63.56 158 LYS A C 1
ATOM 1224 O O . LYS A 1 158 ? -4.556 15.699 10.060 1.00 63.56 158 LYS A O 1
#

Solvent-accessible surface area (backbone atoms only — not comparable to full-atom values): 9537 Å² total; per-residue (Å²): 136,86,90,90,85,86,88,86,80,76,81,84,80,76,81,82,76,68,78,60,51,58,30,53,42,74,59,48,68,26,29,53,45,78,50,49,67,95,41,89,90,68,50,64,83,49,53,45,38,32,42,36,42,37,59,52,87,72,83,49,98,67,42,60,24,53,51,99,82,46,74,48,74,52,41,81,78,45,42,42,80,42,82,40,64,70,41,86,84,26,38,33,60,47,73,58,43,64,40,40,36,43,82,86,57,64,52,48,31,28,40,37,46,29,31,72,89,46,58,45,99,86,71,44,58,38,69,48,78,44,80,40,74,31,56,87,57,51,70,66,58,42,51,54,54,49,60,54,39,41,61,30,74,44,69,85,69,118

pLDDT: mean 70.56, std 18.76, range [35.78, 94.25]

Nearest PDB structures (foldseek):
  5mkd-assembly3_C  TM=2.675E-01  e=1.505E-01  Bacillus subtilis
  5dsz-assembly2_B  TM=2.853E-01  e=3.052E+00  Saccharolobus solfataricus
  6r8t-assembly1_A  TM=2.036E-01  e=4.807E+00  Saccharolobus solfataricus